Protein AF-A0AAD2GRA8-F1 (afdb_monomer)

InterPro domains:
  IPR012337 Ribonuclease H-like superfamily [SSF53098] (18-60)
  IPR036397 Ribonuclease H superfamily [G3DSA:3.30.420.10] (12-84)

Sequence (122 aa):
TIFDPKPRAAQLYAYQFHKIICDYLDDDQTRTVEVGWSLGHCNIEGNERADELAKEGTPLASTTHITRSHALRRSKERIQSTWRREWKQRKRTGLYTDANHIPPSTQPSRHFTELSGKRELF

Mean predicted aligned error: 13.26 Å

Organism: NCBI:txid2018698

Radius of gyration: 25.06 Å; Cα contacts (8 Å, |Δi|>4): 30; chains: 1; bounding box: 52×42×65 Å

Structure (mmCIF, N/CA/C/O backbone):
data_AF-A0AAD2GRA8-F1
#
_entry.id   AF-A0AAD2GRA8-F1
#
loop_
_atom_site.group_PDB
_atom_site.id
_atom_site.type_symbol
_atom_site.label_atom_id
_atom_site.label_alt_id
_atom_site.label_comp_id
_atom_site.label_asym_id
_atom_site.label_entity_id
_atom_site.label_seq_id
_atom_site.pdbx_PDB_ins_code
_atom_site.Cartn_x
_atom_site.Cartn_y
_atom_site.Cartn_z
_atom_site.occupancy
_atom_site.B_iso_or_equiv
_atom_site.auth_seq_id
_atom_site.auth_comp_id
_atom_site.auth_asym_id
_atom_site.auth_atom_id
_atom_site.pdbx_PDB_model_num
ATOM 1 N N . THR A 1 1 ? -22.143 6.118 1.358 1.00 49.84 1 THR A N 1
ATOM 2 C CA . THR A 1 1 ? -22.130 6.318 2.826 1.00 49.84 1 THR A CA 1
ATOM 3 C C . THR A 1 1 ? -20.866 5.684 3.381 1.00 49.84 1 THR A C 1
ATOM 5 O O . THR A 1 1 ? -20.279 4.865 2.687 1.00 49.84 1 THR A O 1
ATOM 8 N N . ILE A 1 2 ? -20.407 6.066 4.578 1.00 61.84 2 ILE A N 1
ATOM 9 C CA . ILE A 1 2 ? -19.201 5.470 5.200 1.00 61.84 2 ILE A CA 1
ATOM 10 C C . ILE A 1 2 ? -19.368 3.950 5.405 1.00 61.84 2 ILE A C 1
ATOM 12 O O . ILE A 1 2 ? -18.413 3.205 5.235 1.00 61.84 2 ILE A O 1
ATOM 16 N N . PHE A 1 3 ? -20.600 3.496 5.651 1.00 66.12 3 PHE A N 1
ATOM 17 C CA . PHE A 1 3 ? -20.942 2.094 5.924 1.00 66.12 3 PHE A CA 1
ATOM 18 C C . PHE A 1 3 ? -21.259 1.238 4.688 1.00 66.12 3 PHE A C 1
ATOM 20 O O . PHE A 1 3 ? -21.470 0.039 4.820 1.00 66.12 3 PHE A O 1
ATOM 27 N N . ASP A 1 4 ? -21.268 1.825 3.489 1.00 71.94 4 ASP A N 1
ATOM 28 C CA . ASP A 1 4 ? -21.398 1.079 2.229 1.00 71.94 4 ASP A CA 1
ATOM 29 C C . ASP A 1 4 ? -20.425 1.638 1.175 1.00 71.94 4 ASP A C 1
ATOM 31 O O . ASP A 1 4 ? -20.821 2.331 0.225 1.00 71.94 4 ASP A O 1
ATOM 35 N N . PRO A 1 5 ? -19.106 1.468 1.385 1.00 73.31 5 PRO A N 1
ATOM 36 C CA . PRO A 1 5 ? -18.118 1.881 0.409 1.00 73.31 5 PRO A CA 1
ATOM 37 C C . PRO A 1 5 ? -18.026 0.843 -0.715 1.00 73.31 5 PRO A C 1
ATOM 39 O O . PRO A 1 5 ? -18.090 -0.360 -0.490 1.00 73.31 5 PRO A O 1
ATOM 42 N N . LYS A 1 6 ? -17.772 1.307 -1.943 1.00 78.31 6 LYS A N 1
ATOM 43 C CA . LYS A 1 6 ? -17.286 0.458 -3.043 1.00 78.31 6 LYS A CA 1
ATOM 44 C C . LYS A 1 6 ? -15.751 0.508 -3.039 1.00 78.31 6 LYS A C 1
ATOM 46 O O . LYS A 1 6 ? -15.198 1.426 -3.656 1.00 78.31 6 LYS A O 1
ATOM 51 N N . PRO A 1 7 ? -15.045 -0.386 -2.313 1.00 74.50 7 PRO A N 1
ATOM 52 C CA . PRO A 1 7 ? -13.607 -0.263 -2.116 1.00 74.50 7 PRO A CA 1
ATOM 53 C C . PRO A 1 7 ? -12.857 -0.449 -3.433 1.00 74.50 7 PRO A C 1
ATOM 55 O O . PRO A 1 7 ? -13.090 -1.389 -4.194 1.00 74.50 7 PRO A O 1
ATOM 58 N N . ARG A 1 8 ? -11.902 0.443 -3.697 1.00 76.31 8 ARG A N 1
ATOM 59 C CA . ARG A 1 8 ? -10.890 0.206 -4.734 1.00 76.31 8 ARG A CA 1
ATOM 60 C C . ARG A 1 8 ? -9.900 -0.849 -4.235 1.00 76.31 8 ARG A C 1
ATOM 62 O O . ARG A 1 8 ? -9.775 -1.050 -3.035 1.00 76.31 8 ARG A O 1
ATOM 69 N N . ALA A 1 9 ? -9.125 -1.459 -5.133 1.00 69.56 9 ALA A N 1
ATOM 70 C CA . ALA A 1 9 ? -8.138 -2.489 -4.773 1.00 69.56 9 ALA A CA 1
ATOM 71 C C . ALA A 1 9 ? -7.221 -2.096 -3.591 1.00 69.56 9 ALA A C 1
ATOM 73 O O . ALA A 1 9 ? -6.951 -2.912 -2.722 1.00 69.56 9 ALA A O 1
ATOM 74 N N . ALA A 1 10 ? -6.802 -0.827 -3.519 1.00 68.00 10 ALA A N 1
ATOM 75 C CA . ALA A 1 10 ? -5.957 -0.307 -2.437 1.00 68.00 10 ALA A CA 1
ATOM 76 C C . ALA A 1 10 ? -6.696 -0.058 -1.104 1.00 68.00 10 ALA A C 1
ATOM 78 O O . ALA A 1 10 ? -6.061 0.236 -0.101 1.00 68.00 1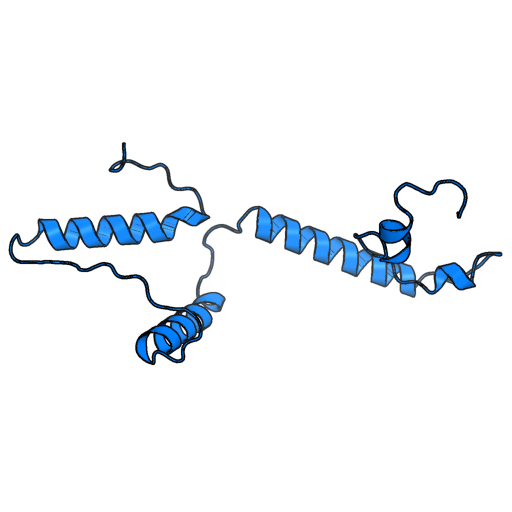0 ALA A O 1
ATOM 79 N N . GLN A 1 11 ? -8.027 -0.140 -1.090 1.00 80.56 11 GLN A N 1
ATOM 80 C CA . GLN A 1 11 ? -8.884 0.117 0.072 1.00 80.56 11 GLN A CA 1
ATOM 81 C C . GLN A 1 11 ? -9.505 -1.164 0.639 1.00 80.56 11 GLN A C 1
ATOM 83 O O . GLN A 1 11 ? -10.182 -1.099 1.659 1.00 80.56 11 GLN A O 1
ATOM 88 N N . LEU A 1 12 ? -9.292 -2.321 0.001 1.00 81.19 12 LEU A N 1
ATOM 89 C CA . LEU A 1 12 ? -9.894 -3.590 0.421 1.00 81.19 12 LEU A CA 1
ATOM 90 C C . LEU A 1 12 ? -9.519 -3.963 1.855 1.00 81.19 12 LEU A C 1
ATOM 92 O O . LEU A 1 12 ? -10.399 -4.288 2.644 1.00 81.19 12 LEU A O 1
ATOM 96 N N . TYR A 1 13 ? -8.239 -3.850 2.210 1.00 82.12 13 TYR A N 1
ATOM 97 C CA . TYR A 1 13 ? -7.779 -4.167 3.562 1.00 82.12 13 TYR A CA 1
ATOM 98 C C . TYR A 1 13 ? -8.306 -3.178 4.605 1.00 82.12 13 TYR A C 1
ATOM 100 O O . TYR A 1 13 ? -8.717 -3.593 5.682 1.00 82.12 13 TYR A O 1
ATOM 108 N N . ALA A 1 14 ? -8.387 -1.887 4.267 1.00 85.06 14 ALA A N 1
ATOM 109 C CA . ALA A 1 14 ? -8.993 -0.886 5.145 1.00 85.06 14 ALA A CA 1
ATOM 110 C C . ALA A 1 14 ? -10.491 -1.158 5.370 1.00 85.06 14 ALA A C 1
ATOM 112 O O . ALA A 1 14 ? -10.985 -1.024 6.485 1.00 85.06 14 ALA A O 1
ATOM 113 N N . TYR A 1 15 ? -11.208 -1.585 4.326 1.00 85.38 15 TYR A N 1
ATOM 114 C CA . TYR A 1 15 ? -12.611 -1.981 4.434 1.00 85.38 15 TYR A CA 1
ATOM 115 C C . TYR A 1 15 ? -12.796 -3.245 5.286 1.00 85.38 15 TYR A C 1
ATOM 117 O O . TYR A 1 15 ? -13.675 -3.276 6.143 1.00 85.38 15 TYR A O 1
ATOM 125 N N . GLN A 1 16 ? -11.958 -4.268 5.092 1.00 86.94 16 GLN A N 1
ATOM 126 C CA . GLN A 1 16 ? -11.986 -5.483 5.913 1.00 86.94 16 GLN A CA 1
ATOM 127 C C . GLN A 1 16 ? -11.720 -5.174 7.387 1.00 86.94 16 GLN A C 1
ATOM 129 O O . GLN A 1 16 ? -12.476 -5.622 8.242 1.00 86.94 16 GLN A O 1
ATOM 134 N N . PHE A 1 17 ? -10.696 -4.368 7.672 1.00 89.81 17 PHE A N 1
ATOM 135 C CA . PHE A 1 17 ? -10.391 -3.894 9.019 1.00 89.81 17 PHE A CA 1
ATOM 136 C C . PHE A 1 17 ? -11.582 -3.166 9.651 1.00 89.81 17 PHE A C 1
ATOM 138 O O . PHE A 1 17 ? -11.985 -3.507 10.758 1.00 89.81 17 PHE A O 1
ATOM 145 N N . HIS A 1 18 ? -12.187 -2.221 8.923 1.00 90.44 18 HIS A N 1
ATOM 146 C CA . HIS A 1 18 ? -13.370 -1.498 9.391 1.00 90.44 18 HIS A CA 1
ATOM 147 C C . HIS A 1 18 ? -14.514 -2.454 9.733 1.00 90.44 18 HIS A C 1
ATOM 149 O O . HIS A 1 18 ? -15.091 -2.349 10.808 1.00 90.44 18 HIS A O 1
ATOM 155 N N . LYS A 1 19 ? -14.831 -3.399 8.838 1.00 90.94 19 LYS A N 1
ATOM 156 C CA . LYS A 1 19 ? -15.896 -4.377 9.074 1.00 90.94 19 LYS A CA 1
ATOM 157 C C . LYS A 1 19 ? -15.630 -5.201 10.335 1.00 90.94 19 LYS A C 1
ATOM 159 O O . LYS A 1 19 ? -16.510 -5.303 11.174 1.00 90.94 19 LYS A O 1
ATOM 164 N N . ILE A 1 20 ? -14.416 -5.730 10.483 1.00 94.00 20 ILE A N 1
ATOM 165 C CA . ILE A 1 20 ? -14.043 -6.551 11.641 1.00 94.00 20 ILE A CA 1
ATOM 166 C C . ILE A 1 20 ? -14.155 -5.754 12.945 1.00 94.00 20 ILE A C 1
ATOM 168 O O . ILE A 1 20 ? -14.646 -6.283 13.936 1.00 94.00 20 ILE A O 1
ATOM 172 N N . ILE A 1 21 ? -13.719 -4.491 12.955 1.00 94.38 21 ILE A N 1
ATOM 173 C CA . ILE A 1 21 ? -13.833 -3.644 14.147 1.00 94.38 21 ILE A CA 1
ATOM 174 C C . ILE A 1 21 ? -15.288 -3.334 14.474 1.00 94.38 21 ILE A C 1
ATOM 176 O O . ILE A 1 21 ? -15.652 -3.409 15.642 1.00 94.38 21 ILE A O 1
ATOM 180 N N . CYS A 1 22 ? -16.112 -3.001 13.478 1.00 93.56 22 CYS A N 1
ATOM 181 C CA . CYS A 1 22 ? -17.539 -2.784 13.707 1.00 93.56 22 CYS A CA 1
ATOM 182 C C . CYS A 1 22 ? -18.192 -4.039 14.285 1.00 93.56 22 CYS A C 1
ATOM 184 O O . CYS A 1 22 ? -18.778 -3.956 15.355 1.00 93.56 22 CYS A O 1
ATOM 186 N N . ASP A 1 23 ? -17.986 -5.202 13.659 1.00 94.69 23 ASP A N 1
ATOM 187 C CA . ASP A 1 23 ? -18.529 -6.474 14.144 1.00 94.69 23 ASP A CA 1
ATOM 188 C C . ASP A 1 23 ? -18.051 -6.774 15.588 1.00 94.69 23 ASP A C 1
ATOM 190 O O . ASP A 1 23 ? -18.828 -7.232 16.422 1.00 94.69 23 ASP A O 1
ATOM 194 N N . TYR A 1 24 ? -16.786 -6.476 15.917 1.00 95.62 24 TYR A N 1
ATOM 195 C CA . TYR A 1 24 ? -16.230 -6.660 17.264 1.00 95.62 24 TYR A CA 1
ATOM 196 C C . TYR A 1 24 ? -16.849 -5.729 18.314 1.00 95.62 24 TYR A C 1
ATOM 198 O O . TYR A 1 24 ? -17.090 -6.175 19.439 1.00 95.62 24 TYR A O 1
ATOM 206 N N . LEU A 1 25 ? -17.070 -4.459 17.963 1.00 96.25 25 LEU A N 1
ATOM 207 C CA . LEU A 1 25 ? -17.655 -3.443 18.843 1.00 96.25 25 LEU A CA 1
ATOM 208 C C . LEU A 1 25 ? -19.171 -3.626 19.014 1.00 96.25 25 LEU A C 1
ATOM 210 O O . LEU A 1 25 ? -19.692 -3.366 20.094 1.00 96.25 25 LEU A O 1
ATOM 214 N N . ASP A 1 26 ? -19.868 -4.092 17.975 1.00 95.56 26 ASP A N 1
ATOM 215 C CA . ASP A 1 26 ? -21.321 -4.299 17.996 1.00 95.56 26 ASP A CA 1
ATOM 216 C C . ASP A 1 26 ? -21.726 -5.530 18.830 1.00 95.56 26 ASP A C 1
ATOM 218 O O . ASP A 1 26 ? -22.837 -5.581 19.358 1.00 95.56 26 ASP A O 1
ATOM 222 N N . ASP A 1 27 ? -20.830 -6.511 18.977 1.00 96.88 27 ASP A N 1
ATOM 223 C CA . ASP A 1 27 ? -21.068 -7.749 19.734 1.00 96.88 27 ASP A CA 1
ATOM 224 C C . ASP A 1 27 ? -21.127 -7.528 21.261 1.00 96.88 27 ASP A C 1
ATOM 226 O O . ASP A 1 27 ? -21.838 -8.247 21.961 1.00 96.88 27 ASP A O 1
ATOM 230 N N . ASP A 1 28 ? -20.427 -6.522 21.801 1.00 95.94 28 ASP A N 1
ATOM 231 C CA . ASP A 1 28 ? -20.433 -6.219 23.240 1.00 95.94 28 ASP A CA 1
ATOM 232 C C . ASP A 1 28 ? -20.136 -4.736 23.507 1.00 95.94 28 ASP A C 1
ATOM 234 O O . ASP A 1 28 ? -19.051 -4.236 23.212 1.00 95.94 28 ASP A O 1
ATOM 238 N N . GLN A 1 29 ? -21.085 -4.049 24.153 1.00 94.25 29 GLN A N 1
ATOM 239 C CA . GLN A 1 29 ? -21.005 -2.616 24.466 1.00 94.25 29 GLN A CA 1
ATOM 240 C C . GLN A 1 29 ? -19.872 -2.240 25.433 1.00 94.25 29 GLN A C 1
ATOM 242 O O . GLN A 1 29 ? -19.564 -1.057 25.581 1.00 94.25 29 GLN A O 1
ATOM 247 N N . THR A 1 30 ? -19.260 -3.211 26.113 1.00 97.00 30 THR A N 1
ATOM 248 C CA . THR A 1 30 ? -18.109 -2.976 26.995 1.00 97.00 30 THR A CA 1
ATOM 249 C C . THR A 1 30 ? -16.776 -2.974 26.250 1.00 97.00 30 THR A C 1
ATOM 251 O O . THR A 1 30 ? -15.761 -2.540 26.803 1.00 97.00 30 THR A O 1
ATOM 254 N N . ARG A 1 31 ? -16.754 -3.431 24.992 1.00 96.75 31 ARG A N 1
ATOM 255 C CA . ARG A 1 31 ? -15.538 -3.468 24.182 1.00 96.75 31 ARG A CA 1
ATOM 256 C C . ARG A 1 31 ? -15.167 -2.081 23.694 1.00 96.75 31 ARG A C 1
ATOM 258 O O . ARG A 1 31 ? -16.000 -1.286 23.270 1.00 96.75 31 ARG A O 1
ATOM 265 N N . THR A 1 32 ? -13.868 -1.822 23.694 1.00 95.69 32 THR A N 1
ATOM 266 C CA . THR A 1 32 ? -13.290 -0.591 23.167 1.00 95.69 32 THR A CA 1
ATOM 267 C C . THR A 1 32 ? -12.096 -0.920 22.283 1.00 95.69 32 THR A C 1
ATOM 269 O O . THR A 1 32 ? -11.454 -1.964 22.423 1.00 95.69 32 THR A O 1
ATOM 272 N N . VAL A 1 33 ? -11.822 -0.033 21.330 1.00 94.44 33 VAL A N 1
ATOM 273 C CA . VAL A 1 33 ? -10.654 -0.105 20.452 1.00 94.44 33 VAL A CA 1
ATOM 274 C C . VAL A 1 33 ? -10.025 1.278 20.410 1.00 94.44 33 VAL A C 1
ATOM 276 O O . VAL A 1 33 ? -10.698 2.263 20.109 1.00 94.44 33 VAL A O 1
ATOM 279 N N . GLU A 1 34 ? -8.730 1.345 20.697 1.00 94.31 34 GLU A N 1
ATOM 280 C CA . GLU A 1 34 ? -7.932 2.554 20.538 1.00 94.31 34 GLU A CA 1
ATOM 281 C C . GLU A 1 34 ? -7.136 2.473 19.234 1.00 94.31 34 GLU A C 1
ATOM 283 O O . GLU A 1 34 ? -6.527 1.449 18.920 1.00 94.31 34 GLU A O 1
ATOM 288 N N . VAL A 1 35 ? -7.143 3.562 18.465 1.00 91.31 35 VAL A N 1
ATOM 289 C CA . VAL A 1 35 ? -6.373 3.679 17.225 1.00 91.31 35 VAL A CA 1
ATOM 290 C C . VAL A 1 35 ? -5.372 4.812 17.389 1.00 91.31 35 VAL A C 1
ATOM 292 O O . VAL A 1 35 ? -5.751 5.976 17.502 1.00 91.31 35 VAL A O 1
ATOM 295 N N . GLY A 1 36 ? -4.090 4.457 17.378 1.00 91.00 36 GLY A N 1
ATOM 296 C CA . GLY A 1 36 ? -2.976 5.390 17.494 1.00 91.00 36 GLY A CA 1
ATOM 297 C C . GLY A 1 36 ? -2.047 5.330 16.285 1.00 91.00 36 GLY A C 1
ATOM 298 O O . GLY A 1 36 ? -1.950 4.314 15.597 1.00 91.00 36 GLY A O 1
ATOM 299 N N . TRP A 1 37 ? -1.339 6.431 16.043 1.00 91.31 37 TRP A N 1
ATOM 300 C CA . TRP A 1 37 ? -0.247 6.476 15.075 1.00 91.31 37 TRP A CA 1
ATOM 301 C C . TRP A 1 37 ? 1.067 6.125 15.766 1.00 91.31 37 TRP A C 1
ATOM 303 O O . TRP A 1 37 ? 1.403 6.710 16.793 1.00 91.31 37 TRP A O 1
ATOM 313 N N . SER A 1 38 ? 1.823 5.204 15.174 1.00 87.75 38 SER A N 1
ATOM 314 C CA . SER A 1 38 ? 3.184 4.885 15.601 1.00 87.75 38 SER A CA 1
ATOM 315 C C . SER A 1 38 ? 4.193 5.541 14.661 1.00 87.75 38 SER A C 1
ATOM 317 O O . SER A 1 38 ? 3.954 5.637 13.454 1.00 87.75 38 SER A O 1
ATOM 319 N N . LEU A 1 39 ? 5.319 6.008 15.202 1.00 88.94 39 LEU A N 1
ATOM 320 C CA . LEU A 1 39 ? 6.408 6.542 14.388 1.00 88.94 39 LEU A CA 1
ATOM 321 C C . LEU A 1 39 ? 7.099 5.397 13.636 1.00 88.94 39 LEU A C 1
ATOM 323 O O . LEU A 1 39 ? 7.462 4.378 14.222 1.00 88.94 39 LEU A O 1
ATOM 327 N N . GLY A 1 40 ? 7.290 5.572 12.329 1.00 86.12 40 GLY A N 1
ATOM 328 C CA . GLY A 1 40 ? 7.967 4.584 11.491 1.00 86.12 40 GLY A CA 1
ATOM 329 C C . GLY A 1 40 ? 9.482 4.584 11.697 1.00 86.12 40 GLY A C 1
ATOM 330 O O . GLY A 1 40 ? 10.080 5.642 11.885 1.00 86.12 40 GLY A O 1
ATOM 331 N N . HIS A 1 41 ? 10.104 3.403 11.602 1.00 77.50 41 HIS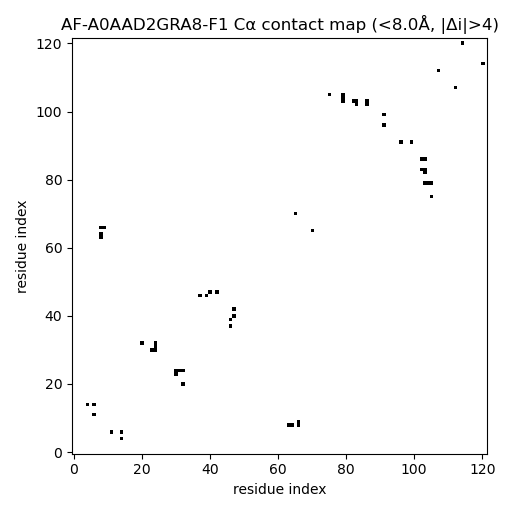 A N 1
ATOM 332 C CA . HIS A 1 41 ? 11.562 3.209 11.664 1.00 77.50 41 HIS A CA 1
ATOM 333 C C . HIS A 1 41 ? 12.229 3.752 12.938 1.00 77.50 41 HIS A C 1
ATOM 335 O O . HIS A 1 41 ? 13.392 4.156 12.925 1.00 77.50 41 HIS A O 1
ATOM 341 N N . CYS A 1 42 ? 11.492 3.766 14.049 1.00 86.44 42 CYS A N 1
ATOM 342 C CA . CYS A 1 42 ? 12.002 4.161 15.361 1.00 86.44 42 CYS A CA 1
ATOM 343 C C . CYS A 1 42 ? 12.365 2.959 16.248 1.00 8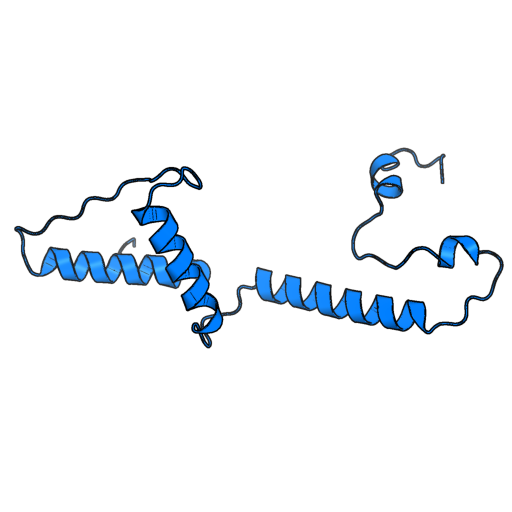6.44 42 CYS A C 1
ATOM 345 O O . CYS A 1 42 ? 12.518 3.137 17.454 1.00 86.44 42 CYS A O 1
ATOM 347 N N . ASN A 1 43 ? 12.496 1.751 15.681 1.00 84.81 43 ASN A N 1
ATOM 348 C CA . ASN A 1 43 ? 12.793 0.512 16.413 1.00 84.81 43 ASN A CA 1
ATOM 349 C C . ASN A 1 43 ? 11.779 0.204 17.531 1.00 84.81 43 ASN A C 1
ATOM 351 O O . ASN A 1 43 ? 12.130 -0.347 18.574 1.00 84.81 43 ASN A O 1
ATOM 355 N N . ILE A 1 44 ? 10.510 0.566 17.330 1.00 90.31 44 ILE A N 1
ATOM 356 C CA . ILE A 1 44 ? 9.435 0.168 18.241 1.00 90.31 44 ILE A CA 1
ATOM 357 C C . ILE A 1 44 ? 9.161 -1.311 17.977 1.00 90.31 44 ILE A C 1
ATOM 359 O O . ILE A 1 44 ? 8.588 -1.643 16.943 1.00 90.31 44 ILE A O 1
ATOM 363 N N . GLU A 1 45 ? 9.556 -2.183 18.906 1.00 92.06 45 GLU A N 1
ATOM 364 C CA . GLU A 1 45 ? 9.555 -3.645 18.735 1.00 92.06 45 GLU A CA 1
ATOM 365 C C . GLU A 1 45 ? 8.250 -4.186 18.129 1.00 92.06 45 GLU A C 1
ATOM 367 O O . GLU A 1 45 ? 8.276 -4.918 17.143 1.00 92.06 45 GLU A O 1
ATOM 372 N N . GLY A 1 46 ? 7.095 -3.769 18.660 1.00 89.75 46 GLY A N 1
ATOM 373 C CA . GLY A 1 46 ? 5.793 -4.201 18.146 1.00 89.75 46 GLY A CA 1
ATOM 374 C C . GLY A 1 46 ? 5.511 -3.748 16.708 1.00 89.75 46 GLY A C 1
ATOM 375 O O . GLY A 1 46 ? 4.917 -4.499 15.938 1.00 89.75 46 GLY A O 1
ATOM 376 N N . ASN A 1 47 ? 5.960 -2.548 16.328 1.00 90.94 47 ASN A N 1
ATOM 377 C CA . ASN A 1 47 ? 5.799 -2.022 14.972 1.00 90.94 47 ASN A CA 1
ATOM 378 C C . ASN A 1 47 ? 6.753 -2.705 13.984 1.00 90.94 47 ASN A C 1
ATOM 380 O O . ASN A 1 47 ? 6.326 -3.077 12.896 1.00 90.94 47 ASN A O 1
ATOM 384 N N . GLU A 1 48 ? 8.016 -2.908 14.370 1.00 92.00 48 GLU A N 1
ATOM 385 C CA . GLU A 1 48 ? 8.994 -3.614 13.532 1.00 92.00 48 GLU A CA 1
ATOM 386 C C . GLU A 1 48 ? 8.559 -5.065 13.302 1.00 92.00 48 GLU A C 1
ATOM 388 O O . GLU A 1 48 ? 8.516 -5.523 12.163 1.00 92.00 48 GLU A O 1
ATOM 393 N N . ARG A 1 49 ? 8.103 -5.759 14.355 1.00 92.62 49 ARG A N 1
ATOM 394 C CA . ARG A 1 49 ? 7.561 -7.118 14.234 1.00 92.62 49 ARG A CA 1
ATOM 395 C C . ARG A 1 49 ? 6.327 -7.172 13.332 1.00 92.62 49 ARG A C 1
ATOM 397 O O . ARG A 1 49 ? 6.177 -8.108 12.550 1.00 92.62 49 ARG A O 1
ATOM 404 N N . ALA A 1 50 ? 5.426 -6.193 13.433 1.00 90.75 50 ALA A N 1
ATOM 405 C CA . ALA A 1 50 ? 4.261 -6.118 12.554 1.00 90.75 50 ALA A CA 1
ATOM 406 C C . ALA A 1 50 ? 4.664 -5.903 11.083 1.00 90.75 50 ALA A C 1
ATOM 408 O O . ALA A 1 50 ? 4.086 -6.531 10.193 1.00 90.75 50 ALA A O 1
ATOM 409 N N . ASP A 1 51 ? 5.667 -5.062 10.824 1.00 89.75 51 ASP A N 1
ATOM 410 C CA . ASP A 1 51 ? 6.203 -4.813 9.482 1.00 89.75 51 ASP A CA 1
ATOM 411 C C . ASP A 1 51 ? 6.929 -6.044 8.905 1.00 89.75 51 ASP A C 1
ATOM 413 O O . ASP A 1 51 ? 6.735 -6.388 7.736 1.00 89.75 51 ASP A O 1
ATOM 417 N N . GLU A 1 52 ? 7.701 -6.766 9.723 1.00 91.38 52 GLU A N 1
ATOM 418 C CA . GLU A 1 52 ? 8.319 -8.048 9.354 1.00 91.38 52 GLU A CA 1
ATOM 419 C C . GLU A 1 52 ? 7.265 -9.083 8.946 1.00 91.38 52 GLU A C 1
ATOM 421 O O . GLU A 1 52 ? 7.335 -9.631 7.844 1.00 91.38 52 GLU A O 1
ATOM 426 N N . LEU A 1 53 ? 6.227 -9.277 9.765 1.00 90.38 53 LEU A N 1
ATOM 427 C CA . LEU A 1 53 ? 5.124 -10.192 9.450 1.00 90.38 53 LEU A CA 1
ATOM 428 C C . LEU A 1 53 ? 4.372 -9.774 8.175 1.00 90.38 53 LEU A C 1
ATOM 430 O O . LEU A 1 53 ? 3.997 -10.621 7.360 1.00 90.38 53 LEU A O 1
ATOM 434 N N . ALA A 1 54 ? 4.176 -8.471 7.954 1.00 87.38 54 ALA A N 1
ATOM 435 C CA . ALA A 1 54 ? 3.560 -7.970 6.726 1.00 87.38 54 ALA A CA 1
ATOM 436 C C . ALA A 1 54 ? 4.425 -8.265 5.483 1.00 87.38 54 ALA A C 1
ATOM 438 O O . ALA A 1 54 ? 3.905 -8.661 4.429 1.00 87.38 54 ALA A O 1
ATOM 439 N N . LYS A 1 55 ? 5.753 -8.131 5.597 1.00 87.69 55 LYS A N 1
ATOM 440 C CA . LYS A 1 55 ? 6.706 -8.499 4.536 1.00 87.69 55 LYS A CA 1
ATOM 441 C C . LYS A 1 55 ? 6.680 -10.001 4.258 1.00 87.69 55 LYS A C 1
ATOM 443 O O . LYS A 1 55 ? 6.620 -10.385 3.090 1.00 87.69 55 LYS A O 1
ATOM 448 N N . GLU A 1 56 ? 6.653 -10.837 5.292 1.00 87.94 56 GLU A N 1
ATOM 449 C CA . GLU A 1 56 ? 6.545 -12.300 5.169 1.00 87.94 56 GLU A CA 1
ATOM 450 C C . GLU A 1 56 ? 5.224 -12.753 4.533 1.00 87.94 56 GLU A C 1
ATOM 452 O O . GLU A 1 56 ? 5.194 -13.737 3.794 1.00 87.94 56 GLU A O 1
ATOM 457 N N . GLY A 1 57 ? 4.135 -12.014 4.757 1.00 81.56 57 GLY A N 1
ATOM 458 C CA . GLY A 1 57 ? 2.840 -12.269 4.122 1.00 81.56 57 GLY A CA 1
ATOM 459 C C . GLY A 1 57 ? 2.778 -11.872 2.641 1.00 81.56 57 GLY A C 1
ATOM 460 O O . GLY A 1 57 ? 1.919 -12.360 1.903 1.00 81.56 57 GLY A O 1
ATOM 461 N N . THR A 1 58 ? 3.692 -11.022 2.163 1.00 75.31 58 THR A N 1
ATOM 462 C CA . THR A 1 58 ? 3.656 -10.4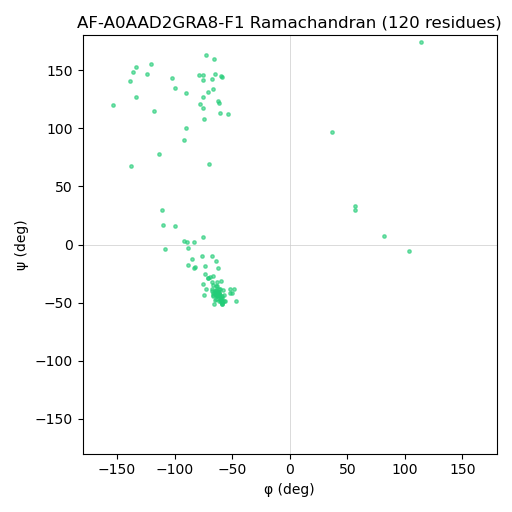85 0.789 1.00 75.31 58 THR A CA 1
ATOM 463 C C . THR A 1 58 ? 3.819 -11.564 -0.301 1.00 75.31 58 THR A C 1
ATOM 465 O O . THR A 1 58 ? 3.068 -11.524 -1.278 1.00 75.31 58 THR A O 1
ATOM 468 N N . PRO A 1 59 ? 4.727 -12.555 -0.180 1.00 70.38 59 PRO A N 1
ATOM 469 C CA . PRO A 1 59 ? 4.820 -13.682 -1.113 1.00 70.38 59 PRO A CA 1
ATOM 470 C C . PRO A 1 59 ? 3.631 -14.650 -1.031 1.00 70.38 59 PRO A C 1
ATOM 472 O O . PRO A 1 59 ? 3.314 -15.307 -2.021 1.00 70.38 59 PRO A O 1
ATOM 475 N N . LEU A 1 60 ? 2.990 -14.749 0.140 1.00 67.12 60 LEU A N 1
ATOM 476 C CA . LEU A 1 60 ? 1.877 -15.665 0.422 1.00 67.12 60 LEU A CA 1
ATOM 477 C C . LEU A 1 60 ? 0.521 -15.111 -0.036 1.00 67.12 60 LEU A C 1
ATOM 479 O O . LEU A 1 60 ? -0.414 -15.883 -0.251 1.00 67.12 60 LEU A O 1
ATOM 483 N N . ALA A 1 61 ? 0.417 -13.791 -0.227 1.00 59.91 61 ALA A N 1
ATOM 484 C CA . ALA A 1 61 ? -0.750 -13.105 -0.771 1.00 59.91 61 ALA A CA 1
ATOM 485 C C . ALA A 1 61 ? -0.923 -13.406 -2.273 1.00 59.91 61 ALA A C 1
ATOM 487 O O . ALA A 1 61 ? -0.750 -12.564 -3.157 1.00 59.91 61 ALA A O 1
ATOM 488 N N . SER A 1 62 ? -1.281 -14.651 -2.565 1.00 59.59 62 SER A N 1
ATOM 489 C CA . SER A 1 62 ? -1.759 -15.094 -3.862 1.00 59.59 62 SER A CA 1
ATOM 490 C C . SER A 1 62 ? -3.050 -14.335 -4.210 1.00 59.59 62 SER A C 1
ATOM 492 O O . SER A 1 62 ? -4.052 -14.421 -3.505 1.00 59.59 62 SER A O 1
ATOM 494 N N . THR A 1 63 ? -3.041 -13.628 -5.344 1.00 57.78 63 THR A N 1
ATOM 495 C CA . THR A 1 63 ? -4.205 -13.205 -6.162 1.00 57.78 63 THR A CA 1
ATOM 496 C C . THR A 1 63 ? -5.046 -11.958 -5.829 1.00 57.78 63 THR A C 1
ATOM 498 O O . THR A 1 63 ? -5.982 -11.681 -6.579 1.00 57.78 63 THR A O 1
ATOM 501 N N . THR A 1 64 ? -4.705 -11.096 -4.868 1.00 54.62 64 THR A N 1
ATOM 502 C CA . THR A 1 64 ? -5.515 -9.872 -4.650 1.00 54.62 64 THR A CA 1
ATOM 503 C C . THR A 1 64 ? -5.020 -8.690 -5.491 1.00 54.62 64 THR A C 1
ATOM 505 O O . THR A 1 64 ? -4.037 -8.035 -5.164 1.00 54.62 64 THR A O 1
ATOM 508 N N . H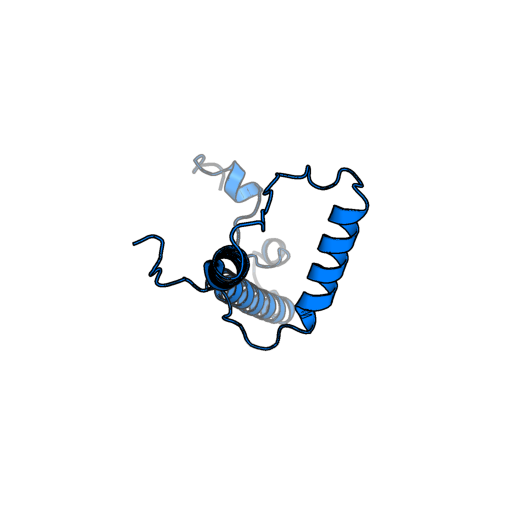IS A 1 65 ? -5.724 -8.444 -6.602 1.00 58.38 65 HIS A N 1
ATOM 509 C CA . HIS A 1 65 ? -5.698 -7.256 -7.467 1.00 58.38 65 HIS A CA 1
ATOM 510 C C . HIS A 1 65 ? -4.330 -6.583 -7.668 1.00 58.38 65 HIS A C 1
ATOM 512 O O . HIS A 1 65 ? -3.934 -5.683 -6.927 1.00 58.38 65 HIS A O 1
ATOM 518 N N . ILE A 1 66 ? -3.658 -6.917 -8.776 1.00 62.00 66 ILE A N 1
ATOM 519 C CA . ILE A 1 66 ? -2.525 -6.125 -9.267 1.00 62.00 66 ILE A CA 1
ATOM 520 C C . ILE A 1 66 ? -2.988 -4.670 -9.401 1.00 62.00 66 ILE A C 1
ATOM 522 O O . ILE A 1 66 ? -3.817 -4.343 -10.254 1.00 62.00 66 ILE A O 1
ATOM 526 N N . THR A 1 67 ? -2.451 -3.783 -8.564 1.00 71.38 67 THR A N 1
ATOM 527 C CA . THR A 1 67 ? -2.746 -2.355 -8.683 1.00 71.38 67 THR A CA 1
ATOM 528 C C . THR A 1 67 ? -2.317 -1.877 -10.069 1.00 71.38 67 THR A C 1
ATOM 530 O O . THR A 1 67 ? -1.298 -2.317 -10.609 1.00 71.38 67 THR A O 1
ATOM 533 N N . ARG A 1 68 ? -3.071 -0.950 -10.674 1.00 74.19 68 ARG A N 1
ATOM 534 C CA . ARG A 1 68 ? -2.721 -0.385 -11.991 1.00 74.19 68 ARG A CA 1
ATOM 535 C C . ARG A 1 68 ? -1.276 0.127 -12.019 1.00 74.19 68 ARG A C 1
ATOM 537 O O . ARG A 1 68 ? -0.574 -0.083 -13.002 1.00 74.19 68 ARG A O 1
ATOM 544 N N . SER A 1 69 ? -0.814 0.73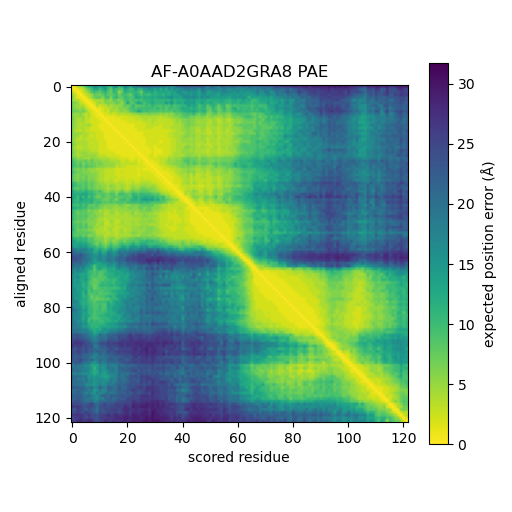2 -10.926 1.00 75.88 69 SER A N 1
ATOM 545 C CA . SER A 1 69 ? 0.573 1.177 -10.759 1.00 75.88 69 SER A CA 1
ATOM 546 C C . SER A 1 69 ? 1.568 0.017 -10.822 1.00 75.88 69 SER A C 1
ATOM 548 O O . SER A 1 69 ? 2.567 0.114 -11.533 1.00 75.88 69 SER A O 1
ATOM 550 N N . HIS A 1 70 ? 1.278 -1.101 -10.149 1.00 78.88 70 HIS A N 1
ATOM 551 C CA . HIS A 1 70 ? 2.102 -2.305 -10.226 1.00 78.88 70 HIS A CA 1
ATOM 552 C C . HIS A 1 70 ? 2.133 -2.880 -11.650 1.00 78.88 70 HIS A C 1
ATOM 554 O O . HIS A 1 70 ? 3.212 -3.181 -12.160 1.00 78.88 70 HIS A O 1
ATOM 560 N N . ALA A 1 71 ? 0.985 -2.956 -12.333 1.00 80.56 71 ALA A N 1
ATOM 561 C CA . ALA A 1 71 ? 0.914 -3.416 -13.723 1.00 80.56 71 ALA A CA 1
ATOM 562 C C . ALA A 1 71 ? 1.737 -2.525 -14.670 1.00 80.56 71 ALA A C 1
ATOM 564 O O . ALA A 1 71 ? 2.550 -3.025 -15.449 1.00 80.56 71 ALA A O 1
ATOM 565 N N . LEU A 1 72 ? 1.583 -1.201 -14.564 1.00 85.25 72 LEU A N 1
ATOM 566 C CA . LEU A 1 72 ? 2.326 -0.233 -15.374 1.00 85.25 72 LEU A CA 1
ATOM 567 C C . LEU A 1 72 ? 3.833 -0.300 -15.105 1.00 85.25 72 LEU A C 1
ATOM 569 O O . LEU A 1 72 ? 4.616 -0.279 -16.055 1.00 85.25 72 LEU A O 1
ATOM 573 N N . ARG A 1 73 ? 4.248 -0.429 -13.838 1.00 86.38 73 ARG A N 1
ATOM 574 C CA . ARG A 1 73 ? 5.659 -0.617 -13.467 1.00 86.38 73 ARG A CA 1
ATOM 575 C C . ARG A 1 73 ? 6.229 -1.875 -14.118 1.00 86.38 73 ARG A C 1
ATOM 577 O O . ARG A 1 73 ? 7.236 -1.791 -14.817 1.00 86.38 73 ARG A O 1
ATOM 584 N N . ARG A 1 74 ? 5.551 -3.019 -13.969 1.00 86.00 74 ARG A N 1
ATOM 585 C CA . ARG A 1 74 ? 5.974 -4.296 -14.572 1.00 86.00 74 ARG A CA 1
ATOM 586 C C . ARG A 1 74 ? 6.025 -4.223 -16.097 1.00 86.00 74 ARG A C 1
ATOM 588 O O . ARG A 1 74 ? 6.942 -4.774 -16.699 1.00 86.00 74 ARG A O 1
ATOM 595 N N . SER A 1 75 ? 5.082 -3.524 -16.728 1.00 85.19 75 SER A N 1
ATO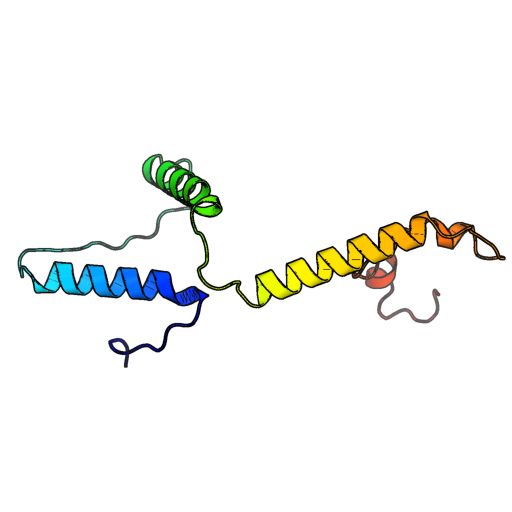M 596 C CA . SER A 1 75 ? 5.100 -3.299 -18.176 1.00 85.19 75 SER A CA 1
ATOM 597 C C . SER A 1 75 ? 6.315 -2.473 -18.607 1.00 85.19 75 SER A C 1
ATOM 599 O O . SER A 1 75 ? 7.010 -2.862 -19.544 1.00 85.19 75 SER A O 1
ATOM 601 N N . LYS A 1 76 ? 6.614 -1.369 -17.907 1.00 88.00 76 LYS A N 1
ATOM 602 C CA . LYS A 1 76 ? 7.800 -0.537 -18.177 1.00 88.00 76 LYS A CA 1
ATOM 603 C C . LYS A 1 76 ? 9.097 -1.328 -18.006 1.00 88.00 76 LYS A C 1
ATOM 605 O O . LYS A 1 76 ? 9.958 -1.259 -18.876 1.00 88.00 76 LYS A O 1
ATOM 610 N N . GLU A 1 77 ? 9.206 -2.127 -16.944 1.00 89.38 77 GLU A N 1
ATOM 611 C CA . GLU A 1 77 ? 10.357 -3.010 -16.705 1.00 89.38 77 GLU A CA 1
ATOM 612 C C . GLU A 1 77 ? 10.553 -4.020 -17.839 1.00 89.38 77 GLU A C 1
ATOM 614 O O . GLU A 1 77 ? 11.667 -4.186 -18.340 1.00 89.38 77 GLU A O 1
ATOM 619 N N . ARG A 1 78 ? 9.472 -4.669 -18.291 1.00 90.00 78 ARG A N 1
ATOM 620 C CA . ARG A 1 78 ? 9.520 -5.627 -19.405 1.00 90.00 78 ARG A CA 1
ATOM 621 C C . ARG A 1 78 ? 9.990 -4.964 -20.697 1.00 90.00 78 ARG A C 1
ATOM 623 O O . ARG A 1 78 ? 10.913 -5.480 -21.329 1.00 90.00 78 ARG A O 1
ATOM 630 N N . ILE A 1 79 ? 9.413 -3.812 -21.044 1.00 89.88 79 ILE A N 1
ATOM 631 C CA . ILE A 1 79 ? 9.799 -3.034 -22.230 1.00 89.88 79 ILE A CA 1
ATOM 632 C C . ILE A 1 79 ? 11.275 -2.630 -22.142 1.00 89.88 79 ILE A C 1
ATOM 634 O O . ILE A 1 79 ? 12.040 -2.902 -23.064 1.00 89.88 79 ILE A O 1
ATOM 638 N N . GL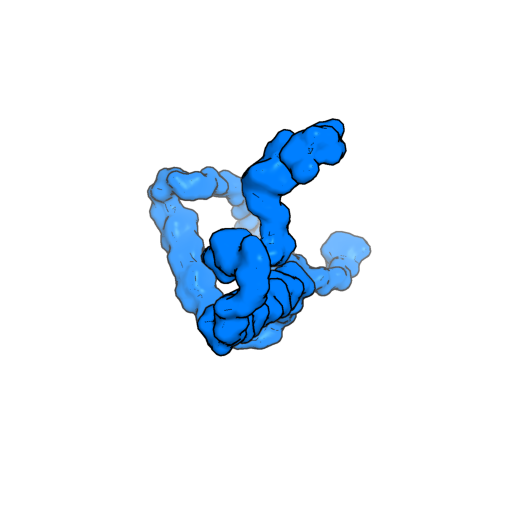N A 1 80 ? 11.710 -2.065 -21.013 1.00 90.56 80 GLN A N 1
ATOM 639 C CA . GLN A 1 80 ? 13.097 -1.637 -20.825 1.00 90.56 80 GLN A CA 1
ATOM 640 C C . GLN A 1 80 ? 14.082 -2.811 -20.898 1.00 90.56 80 GLN A C 1
ATOM 642 O O . GLN A 1 80 ? 15.148 -2.681 -21.500 1.00 90.56 80 GLN A O 1
ATOM 647 N N . SER A 1 81 ? 13.739 -3.964 -20.314 1.00 90.31 81 SER A N 1
ATOM 648 C CA . SER A 1 81 ? 14.586 -5.162 -20.371 1.00 90.31 81 SER A CA 1
ATOM 649 C C . SER A 1 81 ? 14.740 -5.683 -21.804 1.00 90.31 81 SER A C 1
ATOM 651 O O . SER A 1 81 ? 15.853 -5.987 -22.234 1.00 90.31 81 SER A O 1
ATOM 653 N N . THR A 1 82 ? 13.639 -5.708 -22.561 1.00 92.31 82 THR A N 1
ATOM 654 C CA . THR A 1 82 ? 13.608 -6.164 -23.955 1.00 92.31 82 THR A CA 1
ATOM 655 C C . THR A 1 82 ? 14.433 -5.230 -24.828 1.00 92.31 82 THR A C 1
ATOM 657 O O . THR A 1 82 ? 15.338 -5.680 -25.526 1.00 92.31 82 THR A O 1
ATOM 660 N N . TRP A 1 83 ? 14.223 -3.922 -24.684 1.00 90.56 83 TRP A N 1
ATOM 661 C CA . TRP A 1 83 ? 14.957 -2.915 -25.441 1.00 90.56 83 TRP A CA 1
ATOM 662 C C . TRP A 1 83 ? 16.461 -2.941 -25.141 1.00 90.56 83 TRP A C 1
ATOM 664 O O . TRP A 1 83 ? 17.280 -2.920 -26.057 1.00 90.56 83 TRP A O 1
ATOM 674 N N . ARG A 1 84 ? 16.859 -3.070 -23.867 1.00 90.38 84 ARG A N 1
ATOM 675 C CA . ARG A 1 84 ? 18.277 -3.215 -23.493 1.00 90.38 84 ARG A CA 1
ATOM 676 C C . ARG A 1 84 ? 18.903 -4.489 -24.055 1.00 90.38 84 ARG A C 1
ATOM 678 O O . ARG A 1 84 ? 20.084 -4.475 -24.396 1.00 90.38 84 ARG A O 1
ATOM 685 N N . ARG A 1 85 ? 18.144 -5.586 -24.132 1.00 90.81 85 ARG A N 1
ATOM 686 C CA . ARG A 1 85 ? 18.612 -6.845 -24.725 1.00 90.81 85 ARG A CA 1
ATOM 687 C C . ARG A 1 85 ? 18.865 -6.679 -26.221 1.00 90.81 85 ARG A C 1
ATOM 689 O O . ARG A 1 85 ? 19.962 -6.989 -26.673 1.00 90.81 85 ARG A O 1
ATOM 696 N N . GLU A 1 86 ? 17.897 -6.139 -26.953 1.00 89.69 86 GLU A N 1
ATOM 697 C CA . GLU A 1 86 ? 18.021 -5.879 -28.394 1.00 89.69 86 GLU A CA 1
ATOM 698 C C . GLU A 1 86 ? 19.158 -4.898 -28.697 1.00 89.69 86 GLU A C 1
ATOM 700 O O . GLU A 1 86 ? 19.974 -5.138 -29.585 1.00 89.69 86 GLU A O 1
ATOM 705 N N . TRP A 1 87 ? 19.278 -3.836 -27.897 1.00 86.19 87 TRP A N 1
ATOM 706 C CA . TRP A 1 87 ? 20.364 -2.863 -27.999 1.00 86.19 87 TRP A CA 1
ATOM 707 C C . TRP A 1 87 ? 21.750 -3.503 -27.875 1.00 86.19 87 TRP A C 1
ATOM 709 O O . TRP A 1 87 ? 22.645 -3.188 -28.652 1.00 86.19 87 TRP A O 1
ATOM 719 N N . LYS A 1 88 ? 21.929 -4.427 -26.921 1.00 85.31 88 LYS A N 1
ATOM 720 C CA . LYS A 1 88 ? 23.197 -5.151 -26.734 1.00 85.31 88 LYS A CA 1
ATOM 721 C C . LYS A 1 88 ? 23.521 -6.097 -27.891 1.00 85.31 88 LYS A C 1
ATOM 723 O O . LYS A 1 88 ? 24.694 -6.321 -28.163 1.00 85.31 88 LYS A O 1
ATOM 728 N N . GLN A 1 89 ? 22.505 -6.675 -28.527 1.00 86.31 89 GLN A N 1
ATOM 729 C CA . GLN A 1 89 ? 22.672 -7.652 -29.608 1.00 86.31 89 GLN A CA 1
ATOM 730 C C . GLN A 1 89 ? 22.916 -6.996 -30.973 1.00 86.31 89 GLN A C 1
ATOM 732 O O . GLN A 1 89 ? 23.423 -7.644 -31.889 1.00 86.31 89 GLN A O 1
ATOM 737 N N . ARG A 1 90 ? 22.570 -5.715 -31.133 1.00 81.56 90 ARG A N 1
ATOM 738 C CA . ARG A 1 90 ? 22.715 -5.006 -32.404 1.00 81.56 90 ARG A CA 1
ATOM 739 C C . ARG A 1 90 ? 24.180 -4.642 -32.665 1.00 81.56 90 ARG A C 1
ATOM 741 O O . ARG A 1 90 ? 24.829 -3.995 -31.845 1.00 81.56 90 ARG A O 1
ATOM 748 N N . LYS A 1 91 ? 24.699 -5.014 -33.841 1.00 79.12 91 LYS A N 1
ATOM 749 C CA . LYS A 1 91 ? 26.033 -4.589 -34.292 1.00 79.12 91 LYS A CA 1
ATOM 750 C C . LYS A 1 91 ? 26.045 -3.065 -34.427 1.00 79.12 91 LYS A C 1
ATOM 752 O O . LYS A 1 91 ? 25.217 -2.497 -35.136 1.00 79.12 91 LYS A O 1
ATOM 757 N N . ARG A 1 92 ? 26.969 -2.406 -33.729 1.00 74.19 92 ARG A N 1
ATOM 758 C CA . ARG A 1 92 ? 27.128 -0.949 -33.781 1.00 74.19 92 ARG A CA 1
ATOM 759 C C . ARG A 1 92 ? 27.795 -0.579 -35.103 1.00 74.19 92 ARG A C 1
ATOM 761 O O . ARG A 1 92 ? 28.913 -1.011 -35.367 1.00 74.19 92 ARG A O 1
ATOM 768 N N . THR A 1 93 ? 27.100 0.181 -35.938 1.00 74.06 93 THR A N 1
ATOM 769 C CA . THR A 1 93 ? 27.585 0.631 -37.250 1.00 74.06 93 THR A CA 1
ATOM 770 C C . THR A 1 93 ? 27.189 2.088 -37.472 1.00 74.06 93 THR A C 1
ATOM 772 O O . THR A 1 93 ? 26.068 2.462 -37.129 1.00 74.06 93 THR A O 1
ATOM 775 N N . GLY A 1 94 ? 28.072 2.891 -38.071 1.00 73.44 94 GLY A N 1
ATOM 776 C CA . GLY A 1 94 ? 27.807 4.287 -38.452 1.00 73.44 94 GLY A CA 1
ATOM 777 C C . GLY A 1 94 ? 28.646 5.320 -37.690 1.00 73.44 94 GLY A C 1
ATOM 778 O O . GLY A 1 94 ? 29.367 4.982 -36.763 1.00 73.44 94 GLY A O 1
ATOM 779 N N . LEU A 1 95 ? 28.525 6.591 -38.084 1.00 67.94 95 LEU A N 1
ATOM 780 C CA . LEU A 1 95 ? 29.311 7.731 -37.572 1.00 67.94 95 LEU A CA 1
ATOM 781 C C . LEU A 1 95 ? 29.034 8.101 -36.100 1.00 67.94 95 LEU A C 1
ATOM 783 O O . LEU A 1 95 ? 29.763 8.894 -35.520 1.00 67.94 95 LEU A O 1
ATOM 787 N N . TYR A 1 96 ? 27.996 7.524 -35.491 1.00 67.56 96 TYR A N 1
ATOM 788 C CA . TYR A 1 96 ? 27.562 7.807 -34.117 1.00 67.56 96 TYR A CA 1
ATOM 789 C C . TYR A 1 96 ? 27.815 6.625 -33.169 1.00 67.56 96 TYR A C 1
ATOM 791 O O . TYR A 1 96 ? 27.052 6.399 -32.228 1.00 67.56 96 TYR A O 1
ATOM 799 N N . THR A 1 97 ? 28.847 5.815 -33.429 1.00 65.94 97 THR A N 1
ATOM 800 C CA . THR A 1 97 ? 29.190 4.644 -32.602 1.00 65.94 97 THR A CA 1
ATOM 801 C C . THR A 1 97 ? 29.316 4.989 -31.129 1.00 65.94 97 THR A C 1
ATOM 803 O O . THR A 1 97 ? 28.753 4.256 -30.322 1.00 65.94 97 THR A O 1
ATOM 806 N N . ASP A 1 98 ? 29.934 6.122 -30.796 1.00 66.50 98 ASP A N 1
ATOM 807 C CA . ASP A 1 98 ? 30.204 6.542 -29.416 1.00 66.50 98 ASP A CA 1
ATOM 808 C C . ASP A 1 98 ? 28.911 6.813 -28.628 1.00 66.50 98 ASP A C 1
ATOM 810 O O . ASP A 1 98 ? 28.740 6.332 -27.506 1.00 66.50 98 ASP A O 1
ATOM 814 N N . ALA A 1 99 ? 27.927 7.466 -29.255 1.00 65.75 99 ALA A N 1
ATOM 815 C CA . ALA A 1 99 ? 26.596 7.661 -28.676 1.00 65.75 99 ALA A CA 1
ATOM 816 C C . ALA A 1 99 ? 25.825 6.333 -28.522 1.00 65.75 99 ALA A C 1
ATOM 818 O O . ALA A 1 99 ? 25.023 6.174 -27.598 1.00 65.75 99 ALA A O 1
ATOM 819 N N . ASN A 1 100 ? 26.126 5.335 -29.362 1.00 69.19 100 ASN A N 1
ATOM 820 C CA . ASN A 1 100 ? 25.539 3.993 -29.290 1.00 69.19 100 ASN A CA 1
ATOM 821 C C . ASN A 1 100 ? 26.107 3.117 -28.144 1.00 69.19 100 ASN A C 1
ATOM 823 O O . ASN A 1 100 ? 25.777 1.926 -28.038 1.00 69.19 100 ASN A O 1
ATOM 827 N N . HIS A 1 101 ? 26.946 3.672 -27.260 1.00 73.50 101 HIS A N 1
ATOM 828 C CA . HIS A 1 101 ? 27.371 3.005 -26.023 1.00 73.50 101 HIS A CA 1
ATOM 829 C C . HIS A 1 101 ? 26.440 3.269 -24.836 1.00 73.50 101 HIS A C 1
ATOM 831 O O . HIS A 1 101 ? 26.450 2.488 -23.881 1.00 73.50 101 HIS A O 1
ATOM 837 N N . ILE A 1 102 ? 25.596 4.302 -24.896 1.00 79.06 102 ILE A N 1
ATOM 838 C CA . ILE A 1 102 ? 24.666 4.621 -23.811 1.00 79.06 102 ILE A CA 1
ATOM 839 C C . ILE A 1 102 ? 23.477 3.651 -23.882 1.00 79.06 102 ILE A C 1
ATOM 841 O O . ILE A 1 102 ? 22.797 3.587 -24.906 1.00 79.06 102 ILE A O 1
ATOM 845 N N . PRO A 1 103 ? 23.208 2.854 -22.831 1.00 79.19 103 PRO A N 1
ATOM 846 C CA . PRO A 1 103 ? 22.082 1.937 -22.845 1.00 79.19 103 PRO A CA 1
ATOM 847 C C . PRO A 1 103 ? 20.761 2.713 -22.836 1.00 79.19 103 PRO A C 1
ATOM 849 O O . PRO A 1 103 ? 20.631 3.708 -22.117 1.00 79.19 103 PRO A O 1
ATOM 852 N N . PRO A 1 104 ? 19.744 2.233 -23.564 1.00 83.81 104 PRO A N 1
ATOM 853 C CA . PRO A 1 104 ? 18.469 2.912 -23.617 1.00 83.81 104 PRO A CA 1
ATOM 854 C C . PRO A 1 104 ? 17.768 2.935 -22.252 1.00 83.81 104 PRO A C 1
ATOM 856 O O . PRO A 1 104 ? 17.852 2.001 -21.435 1.00 83.81 104 PRO A O 1
ATOM 859 N N . SER A 1 105 ? 17.046 4.028 -22.024 1.00 82.50 105 SER A N 1
ATOM 860 C CA . SER A 1 105 ? 16.283 4.301 -20.812 1.00 82.50 105 SER A CA 1
ATOM 861 C C . SER A 1 105 ? 14.910 4.855 -21.173 1.00 82.50 105 SER A C 1
ATOM 863 O O . SER A 1 105 ? 14.751 5.557 -22.165 1.00 82.50 105 SER A O 1
ATOM 865 N N . THR A 1 106 ? 13.910 4.561 -20.343 1.00 78.81 106 THR A N 1
ATOM 866 C CA . THR A 1 106 ? 12.564 5.143 -20.455 1.00 78.81 106 THR A CA 1
ATOM 867 C C . THR A 1 106 ? 12.462 6.520 -19.796 1.00 78.81 106 THR A C 1
ATOM 869 O O . THR A 1 106 ? 11.371 7.078 -19.717 1.00 78.81 106 THR A O 1
ATOM 872 N N . GLN A 1 107 ? 13.568 7.037 -19.257 1.00 79.88 107 GLN A N 1
ATOM 873 C CA . GLN A 1 107 ? 13.666 8.376 -18.688 1.00 79.88 107 GLN A CA 1
ATOM 874 C C . GLN A 1 107 ? 14.792 9.153 -19.372 1.00 79.88 107 GLN A C 1
ATOM 876 O O . GLN A 1 107 ? 15.801 8.535 -19.734 1.00 79.88 107 GLN A O 1
ATOM 881 N N . PRO A 1 108 ? 14.639 10.481 -19.530 1.00 77.81 108 PRO A N 1
ATOM 882 C CA . PRO A 1 108 ? 15.707 11.317 -20.052 1.00 77.81 108 PRO A CA 1
ATOM 883 C C . PRO A 1 108 ? 16.935 11.208 -19.146 1.00 77.81 108 PRO A C 1
ATOM 885 O O . PRO A 1 108 ? 16.812 11.060 -17.928 1.00 77.81 108 PRO A O 1
ATOM 888 N N . SER A 1 109 ? 18.127 11.266 -19.737 1.00 77.94 109 SER A N 1
ATOM 889 C CA . SER A 1 109 ? 19.349 11.345 -18.943 1.00 77.94 109 SER A CA 1
ATOM 890 C C . SER A 1 109 ? 19.399 12.675 -18.191 1.00 77.94 109 SER A C 1
ATOM 892 O O . SER A 1 109 ? 18.765 13.657 -18.583 1.00 77.94 109 SER A O 1
ATOM 894 N N . ARG A 1 110 ? 20.210 12.719 -17.132 1.00 79.62 110 ARG A N 1
ATOM 895 C CA . ARG A 1 110 ? 20.450 13.935 -16.350 1.00 79.62 110 ARG A CA 1
ATOM 896 C C . ARG A 1 110 ? 20.825 15.133 -17.237 1.00 79.62 110 ARG A C 1
ATOM 898 O O . ARG A 1 110 ? 20.284 16.218 -17.065 1.00 79.62 110 ARG A O 1
ATOM 905 N N . HIS A 1 111 ? 21.664 14.894 -18.242 1.00 75.38 111 HIS A N 1
ATOM 906 C CA . HIS A 1 111 ? 22.071 15.895 -19.225 1.00 75.38 111 HIS A CA 1
ATOM 907 C C . HIS A 1 111 ? 20.878 16.485 -19.999 1.00 75.38 111 HIS A C 1
ATOM 909 O O . HIS A 1 111 ? 20.752 17.699 -20.119 1.00 75.38 111 HIS A O 1
ATOM 915 N N . PHE A 1 112 ? 19.942 15.640 -20.445 1.00 74.94 112 PHE A N 1
ATOM 916 C CA . PHE A 1 112 ? 18.723 16.092 -21.122 1.00 74.94 112 PHE A CA 1
ATOM 917 C C . PHE A 1 112 ? 17.781 16.873 -20.199 1.00 74.94 112 PHE A C 1
ATOM 919 O O . PHE A 1 112 ? 17.124 17.809 -20.649 1.00 74.94 112 PHE A O 1
ATOM 926 N N . THR A 1 113 ? 17.702 16.513 -18.914 1.00 80.56 113 THR A N 1
ATOM 927 C CA . THR A 1 113 ? 16.884 17.266 -17.949 1.00 80.56 113 THR A CA 1
ATOM 928 C C . THR A 1 113 ? 17.500 18.617 -17.586 1.00 80.56 113 THR A C 1
ATOM 930 O O . THR A 1 113 ? 16.775 19.604 -17.485 1.00 80.56 113 THR A O 1
ATOM 933 N N . GLU A 1 114 ? 18.827 18.690 -17.447 1.00 80.75 114 GLU A N 1
ATOM 934 C CA . GLU A 1 114 ? 19.558 19.922 -17.107 1.00 80.75 114 GLU A CA 1
ATOM 935 C C . GLU A 1 114 ? 19.574 20.938 -18.258 1.00 80.75 114 GLU A C 1
ATOM 937 O O . GLU A 1 114 ? 19.604 22.145 -18.020 1.00 80.75 114 GLU A O 1
ATOM 942 N N . LEU A 1 115 ? 19.501 20.463 -19.504 1.00 76.12 115 LEU A N 1
ATOM 943 C CA . LEU A 1 115 ? 19.411 21.303 -20.702 1.00 76.12 115 LEU A CA 1
ATOM 944 C C . LEU A 1 115 ? 17.972 21.656 -21.105 1.00 76.12 115 LEU A C 1
ATOM 946 O O . LEU A 1 115 ? 17.768 22.337 -22.115 1.00 76.12 115 LEU A O 1
ATOM 950 N N . SER A 1 116 ? 16.962 21.227 -20.341 1.00 67.38 116 SER A N 1
ATOM 951 C CA . SER A 1 116 ? 15.574 21.576 -20.648 1.00 67.38 116 SER A CA 1
ATOM 952 C C . SER A 1 116 ? 15.391 23.103 -20.600 1.00 67.38 116 SER A C 1
ATOM 954 O O . SER A 1 116 ? 15.566 23.746 -19.570 1.00 67.38 116 SER A O 1
ATOM 956 N N . GLY A 1 117 ? 15.122 23.705 -21.764 1.00 67.06 117 GLY A N 1
ATOM 957 C CA . GLY A 1 117 ? 14.996 25.159 -21.934 1.00 67.06 117 GLY A CA 1
ATOM 958 C C . GLY A 1 117 ? 16.188 25.866 -22.596 1.00 67.06 117 GLY A C 1
ATOM 959 O O . GLY A 1 117 ? 16.065 27.043 -22.922 1.00 67.06 117 GLY A O 1
ATOM 960 N N . LYS A 1 118 ? 17.306 25.178 -22.870 1.00 68.56 118 LYS A N 1
ATOM 961 C CA . LYS A 1 118 ? 18.467 25.742 -23.589 1.00 68.56 118 LYS A CA 1
ATOM 962 C C . LYS A 1 118 ? 18.647 25.049 -24.939 1.00 68.56 118 LYS A C 1
ATOM 964 O O . LYS A 1 118 ? 19.481 24.165 -25.098 1.00 68.56 118 LYS A O 1
ATOM 969 N N . ARG A 1 119 ? 17.817 25.444 -25.911 1.00 58.62 119 ARG A N 1
ATOM 970 C CA . ARG A 1 119 ? 17.720 24.814 -27.244 1.00 58.62 119 ARG A CA 1
ATOM 971 C C . ARG A 1 119 ? 19.012 24.898 -28.073 1.00 58.62 119 ARG A C 1
ATOM 973 O O . ARG A 1 119 ? 19.177 24.102 -28.984 1.00 58.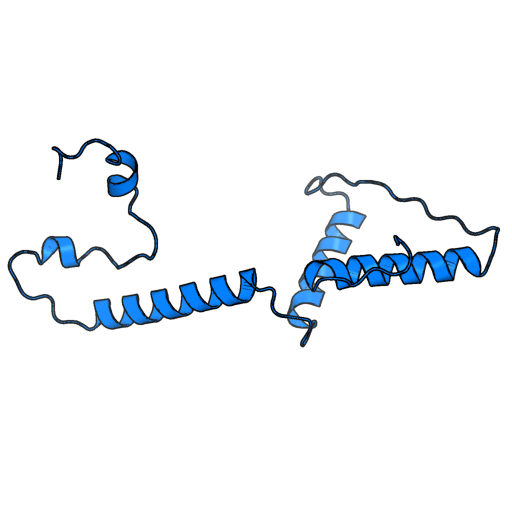62 119 ARG A O 1
ATOM 980 N N . GLU A 1 120 ? 19.909 25.825 -27.748 1.00 62.94 120 GLU A N 1
ATOM 981 C CA . GLU A 1 120 ? 21.111 26.141 -28.538 1.00 62.94 120 GLU A CA 1
ATOM 982 C C . GLU A 1 120 ? 22.370 25.350 -28.138 1.00 62.94 120 GLU A C 1
ATOM 984 O O . GLU A 1 120 ? 23.439 25.586 -28.686 1.00 62.94 120 GLU A O 1
ATOM 989 N N . LEU A 1 121 ? 22.264 24.420 -27.182 1.00 56.19 121 LEU A N 1
ATOM 990 C CA . LEU A 1 121 ? 23.391 23.619 -26.675 1.00 56.19 121 LEU A CA 1
ATOM 991 C C . LEU A 1 121 ? 23.318 22.130 -27.075 1.00 56.19 121 LEU A C 1
ATOM 993 O O . LEU A 1 121 ? 23.982 21.306 -26.445 1.00 56.19 121 LEU A O 1
ATOM 997 N N . PHE A 1 122 ? 22.500 21.789 -28.076 1.00 49.69 122 PHE A N 1
ATOM 998 C CA . PHE A 1 122 ? 22.368 20.437 -28.639 1.00 49.69 122 PHE A CA 1
ATOM 999 C C . PHE A 1 122 ? 23.166 20.266 -29.930 1.00 49.69 122 PHE A C 1
ATOM 1001 O O . PHE A 1 122 ? 23.178 21.221 -30.738 1.00 49.69 122 PHE A O 1
#

pLDDT: mean 80.86, std 11.53, range [49.69, 97.0]

Foldseek 3Di:
DVLDDPDDLVCVVVNVVVVVVCVVCVVDVVDDDDDDDDDPPPPPVVVVVVVVVVVVCPVVPPDRDCDPVNVVVVVQVVVLVVQQVVLVVDDQDDPCSVVSVDGDDPDDDPVVVVCVPVPPPD

Solvent-accessible surface area (backbone atoms only — not comparable to full-atom values): 7987 Å² total; per-residue (Å²): 100,93,92,62,68,86,66,51,79,92,37,45,66,60,51,51,52,50,50,54,50,50,55,57,41,72,75,36,88,87,54,83,85,87,88,81,89,77,78,80,94,69,79,47,64,72,59,52,52,51,50,51,52,52,58,65,44,56,83,70,60,75,83,78,61,84,46,68,66,57,50,52,50,54,49,51,51,51,51,49,54,49,51,42,50,53,58,70,71,50,82,82,77,67,98,57,48,76,70,70,68,62,78,78,67,99,60,80,52,70,70,59,61,73,43,65,88,49,83,87,81,116

Secondary structure (DSSP, 8-state):
-TTS----GGGHHHHHHHHHHHHHHHH-TT------PPPTTS--HHHHHHHHHHHHHTTT--SS---HHHHHHHHHHHHHHHHHHHHHHSPP-STTTTGGGSPP-SS--HHHHHTTT-GGG-